Protein AF-A0A452ZWG9-F1 (afdb_monomer_lite)

Structure (mmCIF, N/CA/C/O backbone):
data_AF-A0A452ZWG9-F1
#
_entry.id   AF-A0A452ZWG9-F1
#
loop_
_atom_site.group_PDB
_atom_site.id
_atom_site.type_symbol
_atom_site.label_atom_id
_atom_site.label_alt_id
_atom_site.label_comp_id
_atom_site.label_asym_id
_atom_site.label_entity_id
_atom_site.label_seq_id
_atom_site.pdbx_PDB_ins_code
_atom_site.Cartn_x
_atom_site.Cartn_y
_atom_site.Cartn_z
_atom_site.occupancy
_atom_site.B_iso_or_equiv
_atom_site.auth_seq_id
_atom_site.auth_comp_id
_atom_site.auth_asym_id
_atom_site.auth_atom_id
_atom_site.pdbx_PDB_model_num
ATOM 1 N N . MET A 1 1 ? 16.551 -5.950 -3.644 1.00 34.94 1 MET A N 1
ATOM 2 C CA . MET A 1 1 ? 16.382 -6.730 -2.391 1.00 34.94 1 MET A CA 1
ATOM 3 C C . MET A 1 1 ? 15.658 -5.792 -1.455 1.00 34.94 1 MET A C 1
ATOM 5 O O . MET A 1 1 ? 16.242 -4.770 -1.138 1.00 34.94 1 MET A O 1
ATOM 9 N N . ILE A 1 2 ? 14.392 -6.045 -1.103 1.00 34.91 2 ILE A N 1
ATOM 10 C CA . ILE A 1 2 ? 13.659 -5.132 -0.213 1.00 34.91 2 ILE A CA 1
ATOM 11 C C . ILE A 1 2 ? 14.413 -5.120 1.115 1.00 34.91 2 ILE A C 1
ATOM 13 O O . ILE A 1 2 ? 14.412 -6.110 1.845 1.00 34.91 2 ILE A O 1
ATOM 17 N N . LYS A 1 3 ? 15.115 -4.022 1.397 1.00 31.78 3 LYS A N 1
ATOM 18 C CA . LYS A 1 3 ? 15.753 -3.796 2.686 1.00 31.78 3 LYS A CA 1
ATOM 19 C C . LYS A 1 3 ? 14.637 -3.403 3.641 1.00 31.78 3 LYS A C 1
ATOM 21 O O . LYS A 1 3 ? 14.376 -2.227 3.864 1.00 31.78 3 LYS A O 1
ATOM 26 N N . ILE A 1 4 ? 13.923 -4.412 4.132 1.00 43.59 4 ILE A N 1
ATOM 27 C CA . ILE A 1 4 ? 13.034 -4.255 5.275 1.00 43.59 4 ILE A CA 1
ATOM 28 C C . ILE A 1 4 ? 13.972 -3.794 6.385 1.00 43.59 4 ILE A C 1
ATOM 30 O O . ILE A 1 4 ? 14.859 -4.550 6.784 1.00 43.59 4 ILE A O 1
ATOM 34 N N . GLY A 1 5 ? 13.900 -2.517 6.768 1.00 39.25 5 GLY A N 1
ATOM 35 C CA . GLY A 1 5 ? 14.676 -2.028 7.899 1.00 39.25 5 GLY A CA 1
ATOM 36 C C . GLY A 1 5 ? 14.436 -2.990 9.054 1.00 39.25 5 GLY A C 1
ATOM 37 O O . GLY A 1 5 ? 13.284 -3.329 9.323 1.00 39.25 5 GLY A O 1
ATOM 38 N N . CYS A 1 6 ? 15.507 -3.506 9.660 1.00 41.12 6 CYS A N 1
ATOM 39 C CA . CYS A 1 6 ? 15.381 -4.283 10.882 1.00 41.12 6 CYS A CA 1
ATOM 40 C C . CYS A 1 6 ? 14.612 -3.409 11.869 1.00 41.12 6 CYS A C 1
ATOM 42 O O . CYS A 1 6 ? 15.159 -2.421 12.356 1.00 41.12 6 CYS A O 1
ATOM 44 N N . TYR A 1 7 ? 13.348 -3.736 12.128 1.00 50.78 7 TYR A N 1
ATOM 45 C CA . TYR A 1 7 ? 12.675 -3.197 13.294 1.00 50.78 7 TYR A CA 1
ATOM 46 C C . TYR A 1 7 ? 13.472 -3.714 14.497 1.00 50.78 7 TYR A C 1
ATOM 48 O O . TYR A 1 7 ? 13.641 -4.934 14.612 1.00 50.78 7 TYR A O 1
ATOM 56 N N . PRO A 1 8 ? 14.054 -2.831 15.326 1.00 43.19 8 PRO A N 1
ATOM 57 C CA . PRO A 1 8 ? 14.779 -3.271 16.507 1.00 43.19 8 PRO A CA 1
ATOM 58 C C . PRO A 1 8 ? 13.840 -4.096 17.394 1.00 43.19 8 PRO A C 1
ATOM 60 O O . PRO A 1 8 ? 12.624 -3.880 17.398 1.00 43.19 8 PRO A O 1
ATOM 63 N N . SER A 1 9 ? 14.401 -5.084 18.100 1.00 50.69 9 SER A N 1
ATOM 64 C CA . SER A 1 9 ? 13.625 -5.889 19.043 1.00 50.69 9 SER A CA 1
ATOM 65 C C . SER A 1 9 ? 12.918 -4.974 20.045 1.00 50.69 9 SER A C 1
ATOM 67 O O . SER A 1 9 ? 13.429 -3.906 20.386 1.00 50.69 9 SER A O 1
ATOM 69 N N . SER A 1 10 ? 11.747 -5.414 20.513 1.00 55.28 10 SER A N 1
ATOM 70 C CA . SER A 1 10 ? 10.821 -4.689 21.402 1.00 55.28 10 SER A CA 1
ATOM 71 C C . SER A 1 10 ? 11.436 -4.099 22.674 1.00 55.28 10 SER A C 1
ATOM 73 O O . SER A 1 10 ? 10.775 -3.330 23.365 1.00 55.28 10 SER A O 1
ATOM 75 N N . ASP A 1 11 ? 12.680 -4.457 22.978 1.00 55.94 11 ASP A N 1
ATOM 76 C CA . ASP A 1 11 ? 13.360 -4.160 24.232 1.00 55.94 11 ASP A CA 1
ATOM 77 C C . ASP A 1 11 ? 14.252 -2.912 24.147 1.00 55.94 11 ASP A C 1
ATOM 79 O O . ASP A 1 11 ? 14.764 -2.456 25.165 1.00 55.94 11 ASP A O 1
ATOM 83 N N . ASN A 1 12 ? 14.400 -2.309 22.961 1.00 51.03 12 ASN A N 1
ATOM 84 C CA . ASN A 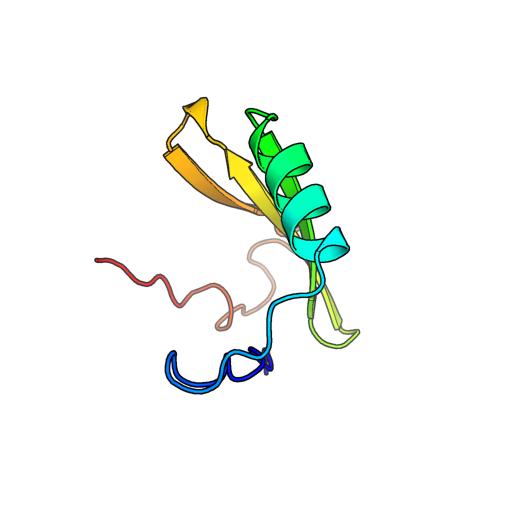1 12 ? 14.945 -0.962 22.811 1.00 51.03 12 ASN A CA 1
ATOM 85 C C . ASN A 1 12 ? 13.838 -0.051 22.294 1.00 51.03 12 ASN A C 1
ATOM 87 O O . ASN A 1 12 ? 13.490 -0.079 21.114 1.00 51.03 12 ASN A O 1
ATOM 91 N N . THR A 1 13 ? 13.265 0.758 23.181 1.00 53.44 13 THR A N 1
ATOM 92 C CA . THR A 1 13 ? 12.304 1.800 22.821 1.00 53.44 13 THR A CA 1
ATOM 93 C C . THR A 1 13 ? 13.003 2.915 22.039 1.00 53.44 13 THR A C 1
ATOM 95 O O . THR A 1 13 ? 13.194 4.016 22.553 1.00 53.44 13 THR A O 1
ATOM 98 N N . ASP A 1 14 ? 13.337 2.656 20.776 1.00 57.41 14 ASP A N 1
ATOM 99 C CA . ASP A 1 14 ? 13.371 3.691 19.749 1.00 57.41 14 ASP A CA 1
ATOM 100 C C . ASP A 1 14 ? 11.917 4.094 19.528 1.00 57.41 14 ASP A C 1
ATOM 102 O O . ASP A 1 14 ? 11.205 3.555 18.675 1.00 57.41 14 ASP A O 1
ATOM 106 N N . ALA A 1 15 ? 11.431 4.979 20.401 1.00 66.44 15 ALA A N 1
ATOM 107 C CA . ALA A 1 15 ? 10.095 5.529 20.305 1.00 66.44 15 ALA A CA 1
ATOM 108 C C . ALA A 1 15 ? 9.945 6.107 18.898 1.00 66.44 15 ALA A C 1
ATOM 110 O O . ALA A 1 15 ? 10.547 7.129 18.564 1.00 66.44 15 ALA A O 1
ATOM 111 N N . THR A 1 16 ? 9.177 5.403 18.062 1.00 70.56 16 THR A N 1
ATOM 112 C CA . THR A 1 16 ? 8.842 5.843 16.711 1.00 70.56 16 THR A CA 1
ATOM 113 C C . THR A 1 16 ? 8.457 7.318 16.799 1.00 70.56 16 THR A C 1
ATOM 115 O O . THR A 1 16 ? 7.587 7.642 17.618 1.00 70.56 16 THR A O 1
ATOM 118 N N . PRO A 1 17 ? 9.108 8.220 16.035 1.00 85.00 17 PRO A N 1
ATOM 119 C CA . PRO A 1 17 ? 8.862 9.644 16.175 1.00 85.00 17 PRO A CA 1
ATOM 120 C C . PRO A 1 17 ? 7.362 9.920 16.123 1.00 85.00 17 PRO A C 1
ATOM 122 O O . PRO A 1 17 ? 6.670 9.385 15.257 1.00 85.00 17 PRO A O 1
ATOM 125 N N . ALA A 1 18 ? 6.849 10.738 17.043 1.00 84.69 18 ALA A N 1
ATOM 126 C CA . ALA A 1 18 ? 5.405 10.929 17.208 1.00 84.69 18 ALA A CA 1
ATOM 127 C C . ALA A 1 18 ? 4.693 11.306 15.894 1.00 84.69 18 ALA A C 1
ATOM 129 O O . ALA A 1 18 ? 3.555 10.903 15.662 1.00 84.69 18 ALA A O 1
ATOM 130 N N . TRP A 1 19 ? 5.385 12.015 14.997 1.00 87.88 19 TRP A N 1
ATOM 131 C CA . TRP A 1 19 ? 4.868 12.368 13.677 1.00 87.88 19 TRP A CA 1
ATOM 132 C C . TRP A 1 19 ? 4.595 11.147 12.783 1.00 87.88 19 TRP A C 1
ATOM 134 O O . TRP A 1 19 ? 3.608 11.153 12.054 1.00 87.88 19 TRP A O 1
ATOM 144 N N . VAL A 1 20 ? 5.411 10.089 12.861 1.00 85.81 20 VAL A N 1
ATOM 145 C CA . VAL A 1 20 ? 5.211 8.843 12.099 1.00 85.81 20 VAL A CA 1
ATOM 146 C C . VAL A 1 20 ? 3.945 8.151 12.583 1.00 85.81 20 VAL A C 1
ATOM 148 O O . VAL A 1 20 ? 3.110 7.754 11.774 1.00 85.81 20 VAL A O 1
ATOM 151 N N . LEU A 1 21 ? 3.773 8.051 13.904 1.00 85.38 21 LEU A N 1
ATOM 152 C CA . LEU A 1 21 ? 2.587 7.438 14.494 1.00 85.38 21 LEU A CA 1
ATOM 153 C C . LEU A 1 21 ? 1.321 8.234 14.158 1.00 85.38 21 LEU A C 1
ATOM 155 O O . LEU A 1 21 ? 0.311 7.642 13.787 1.00 85.38 21 LEU A O 1
ATOM 159 N N . ASN A 1 22 ? 1.374 9.563 14.257 1.00 90.00 22 ASN A N 1
ATOM 160 C CA . ASN A 1 22 ? 0.241 10.423 13.915 1.00 90.00 22 ASN A CA 1
ATOM 161 C C . ASN A 1 22 ? -0.130 10.283 12.436 1.00 90.00 22 ASN A C 1
ATOM 163 O O . ASN A 1 22 ? -1.301 10.098 12.118 1.00 90.00 22 ASN A O 1
ATOM 167 N N . ARG A 1 23 ? 0.865 10.255 11.543 1.00 87.25 23 ARG A N 1
ATOM 168 C CA . ARG A 1 23 ? 0.627 10.058 10.113 1.00 87.25 23 ARG A CA 1
ATOM 169 C C . ARG A 1 23 ? 0.037 8.681 9.806 1.00 87.25 23 ARG A C 1
ATOM 171 O O . ARG A 1 23 ? -0.869 8.574 8.986 1.00 87.25 23 ARG A O 1
ATOM 178 N N . ALA A 1 24 ? 0.518 7.632 10.474 1.00 83.69 24 ALA A N 1
ATOM 179 C CA . ALA A 1 24 ? -0.034 6.288 10.334 1.00 83.69 24 ALA A CA 1
ATOM 180 C C . ALA A 1 24 ? -1.497 6.225 10.799 1.00 83.69 24 ALA A C 1
ATOM 182 O O . ALA A 1 24 ? -2.326 5.652 10.099 1.00 83.69 24 ALA A O 1
ATOM 183 N N . LYS A 1 25 ? -1.829 6.856 11.933 1.00 86.12 25 LYS A N 1
ATOM 184 C CA . LYS A 1 25 ? -3.212 6.954 12.424 1.00 86.12 25 LYS A CA 1
ATOM 185 C C . LYS A 1 25 ? -4.120 7.658 11.420 1.00 86.12 25 LYS A C 1
ATOM 187 O O . LYS A 1 25 ? -5.151 7.102 11.072 1.00 86.12 25 LYS A O 1
ATOM 192 N N . GLU A 1 26 ? -3.707 8.809 10.890 1.00 89.25 26 GLU A N 1
ATOM 193 C CA . GLU A 1 26 ? -4.469 9.531 9.858 1.00 89.25 26 GLU A CA 1
ATOM 194 C C . GLU A 1 26 ? -4.758 8.668 8.624 1.00 89.25 26 GLU A C 1
ATOM 196 O O . GLU A 1 26 ? -5.849 8.732 8.060 1.00 89.25 26 GLU A O 1
ATOM 201 N N . TYR A 1 27 ? -3.801 7.843 8.191 1.00 84.38 27 TYR A N 1
ATOM 202 C CA . TYR A 1 27 ? -4.046 6.917 7.089 1.00 84.38 27 TYR A CA 1
ATOM 203 C C . TYR A 1 27 ? -5.063 5.838 7.461 1.00 84.38 27 TYR A C 1
ATOM 205 O O . TYR A 1 27 ? -5.936 5.548 6.650 1.00 84.38 27 TYR A O 1
ATOM 213 N N . MET A 1 28 ? -4.992 5.294 8.677 1.00 83.69 28 MET A N 1
ATOM 214 C CA . MET A 1 28 ? -5.907 4.251 9.159 1.00 83.69 28 MET A CA 1
ATOM 215 C C . MET A 1 28 ? -7.351 4.730 9.365 1.00 83.69 28 MET A C 1
ATOM 217 O O . MET A 1 28 ? -8.251 3.899 9.386 1.00 83.69 28 MET A O 1
ATOM 221 N N . GLU A 1 29 ? -7.596 6.042 9.441 1.00 89.94 29 GLU A N 1
ATOM 222 C CA . GLU A 1 29 ? -8.955 6.609 9.387 1.00 89.94 29 GLU A CA 1
ATOM 223 C C . GLU A 1 29 ? -9.613 6.443 8.002 1.00 89.94 29 GLU A C 1
ATOM 225 O O . GLU A 1 29 ? -10.814 6.660 7.845 1.00 89.94 29 GLU A O 1
ATOM 230 N N . ASN A 1 30 ? -8.844 6.069 6.973 1.00 90.94 30 ASN A N 1
ATOM 231 C CA . ASN A 1 30 ? -9.359 5.845 5.630 1.00 90.94 30 ASN A CA 1
ATOM 232 C C . ASN A 1 30 ? -9.591 4.357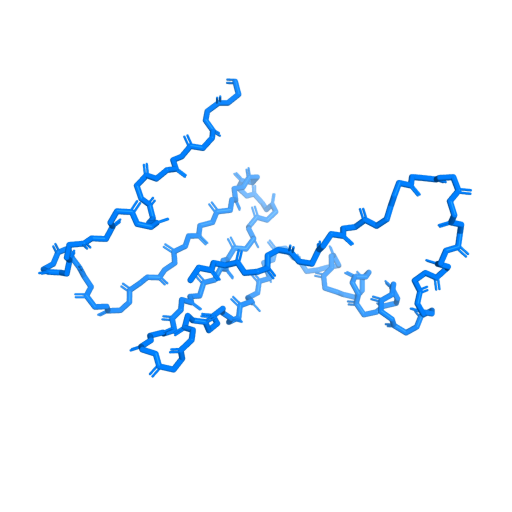 5.368 1.00 90.94 30 ASN A C 1
ATOM 234 O O . ASN A 1 30 ? -8.720 3.512 5.556 1.00 90.94 30 ASN A O 1
ATOM 238 N N . ASP A 1 31 ? -10.743 4.054 4.778 1.00 92.06 31 ASP A N 1
ATOM 239 C CA . ASP A 1 31 ? -11.112 2.702 4.356 1.00 92.06 31 ASP A CA 1
ATOM 240 C C . ASP A 1 31 ? -10.205 2.114 3.259 1.00 92.06 31 ASP A C 1
ATOM 242 O O . ASP A 1 31 ? -10.239 0.913 2.971 1.00 92.06 31 ASP A O 1
ATOM 246 N N . THR A 1 32 ? -9.445 2.961 2.564 1.00 92.56 32 THR A N 1
ATOM 247 C CA . THR A 1 32 ? -8.505 2.553 1.520 1.00 92.56 32 THR A CA 1
ATOM 248 C C . THR A 1 32 ? -7.263 3.432 1.561 1.00 92.56 32 THR A C 1
ATOM 250 O O . THR A 1 32 ? -7.365 4.652 1.455 1.00 92.56 32 THR A O 1
ATOM 253 N N . ILE A 1 33 ? -6.093 2.808 1.687 1.00 93.56 33 ILE A N 1
ATOM 254 C CA . ILE A 1 33 ? -4.796 3.489 1.756 1.00 93.56 33 ILE A CA 1
ATOM 255 C C . ILE A 1 33 ? -3.952 3.077 0.552 1.00 93.56 33 ILE A C 1
ATOM 257 O O . ILE A 1 33 ? -3.846 1.891 0.238 1.00 93.56 33 ILE A O 1
ATOM 261 N N . PHE A 1 34 ? -3.327 4.063 -0.089 1.00 92.62 34 PHE A N 1
ATOM 262 C CA . PHE A 1 34 ? -2.460 3.896 -1.251 1.00 92.62 34 PHE A CA 1
ATOM 263 C C . PHE A 1 34 ? -1.009 4.182 -0.865 1.00 92.62 34 PHE A C 1
ATOM 265 O O . PHE A 1 34 ? -0.681 5.302 -0.472 1.00 92.62 34 PHE A O 1
ATOM 272 N N . ILE A 1 35 ? -0.140 3.178 -0.980 1.00 91.62 35 ILE A N 1
ATOM 273 C CA . ILE A 1 35 ? 1.283 3.281 -0.645 1.00 91.62 35 ILE A CA 1
ATOM 274 C C . ILE A 1 35 ? 2.100 2.971 -1.905 1.00 91.62 35 ILE A C 1
ATOM 276 O O . ILE A 1 35 ? 2.139 1.812 -2.331 1.00 91.62 35 ILE A O 1
ATOM 280 N N . PRO A 1 36 ? 2.754 3.971 -2.520 1.00 91.00 36 PRO A N 1
ATOM 281 C CA . PRO A 1 36 ? 3.685 3.713 -3.606 1.00 91.00 36 PRO A CA 1
ATOM 282 C C . PRO A 1 36 ? 4.945 3.045 -3.040 1.00 91.00 36 PRO A C 1
ATOM 284 O O . PRO A 1 36 ? 5.559 3.548 -2.099 1.00 91.00 36 PRO A O 1
ATOM 287 N N . ILE A 1 37 ? 5.328 1.904 -3.605 1.00 88.94 37 ILE A N 1
ATOM 288 C CA . ILE A 1 37 ? 6.520 1.148 -3.211 1.00 88.94 37 ILE A CA 1
ATOM 289 C C . ILE A 1 37 ? 7.502 1.191 -4.374 1.00 88.94 37 ILE A C 1
ATOM 291 O O . ILE A 1 37 ? 7.200 0.698 -5.457 1.00 88.94 37 ILE A O 1
ATOM 295 N N . ASN A 1 38 ? 8.680 1.760 -4.138 1.00 86.19 38 ASN A N 1
ATOM 296 C CA . ASN A 1 38 ? 9.761 1.759 -5.115 1.00 86.19 38 ASN A CA 1
ATOM 297 C C . ASN A 1 38 ? 10.610 0.493 -4.955 1.00 86.19 38 ASN A C 1
ATOM 299 O O . ASN A 1 38 ? 11.110 0.218 -3.864 1.00 86.19 38 ASN A O 1
ATOM 303 N N . MET A 1 39 ? 10.799 -0.255 -6.037 1.00 79.62 39 MET A N 1
ATOM 304 C CA . MET A 1 39 ? 11.859 -1.250 -6.142 1.00 79.62 39 MET A CA 1
ATOM 305 C C . MET A 1 39 ? 13.077 -0.587 -6.772 1.00 79.62 39 MET A C 1
ATOM 307 O O . MET A 1 39 ? 13.059 -0.364 -7.977 1.00 79.62 39 MET A O 1
ATOM 311 N N . ASP A 1 40 ? 14.098 -0.309 -5.951 1.00 77.31 40 ASP A N 1
ATOM 312 C CA . ASP A 1 40 ? 15.453 0.164 -6.296 1.00 77.31 40 ASP A CA 1
ATOM 313 C C . ASP A 1 40 ? 15.613 0.686 -7.742 1.00 77.31 40 ASP A C 1
ATOM 315 O O . ASP A 1 40 ? 16.326 0.093 -8.544 1.00 77.31 40 ASP A O 1
ATOM 319 N N . GLU A 1 41 ? 14.910 1.776 -8.074 1.00 68.12 4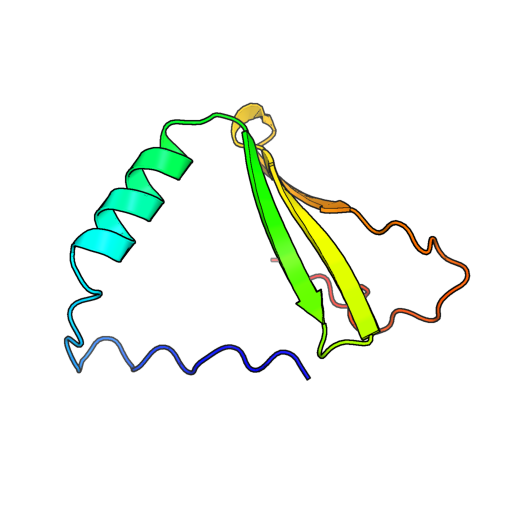1 GLU A N 1
ATOM 320 C CA . GLU A 1 41 ? 14.948 2.495 -9.366 1.00 68.12 41 GLU A CA 1
ATOM 321 C C . GLU A 1 41 ? 14.565 1.701 -10.630 1.00 68.12 41 GLU A C 1
ATOM 323 O O . GLU A 1 41 ? 14.680 2.210 -11.744 1.00 68.12 41 GLU A O 1
ATOM 328 N N . VAL A 1 42 ? 14.057 0.478 -10.488 1.00 79.81 42 VAL A N 1
ATOM 329 C CA . VAL A 1 42 ? 13.642 -0.367 -11.615 1.00 79.81 42 VAL A CA 1
ATOM 330 C C . VAL A 1 42 ? 12.145 -0.247 -11.872 1.00 79.81 42 VAL A C 1
ATOM 332 O O . VAL A 1 42 ? 11.726 -0.217 -13.029 1.00 79.81 42 VAL A O 1
ATOM 335 N N . HIS A 1 43 ? 11.325 -0.210 -10.814 1.00 84.94 43 HIS A N 1
ATOM 336 C CA . HIS A 1 43 ? 9.870 -0.262 -10.963 1.00 84.94 43 HIS A CA 1
ATOM 337 C C . HIS A 1 43 ? 9.101 0.197 -9.717 1.00 84.94 43 HIS A C 1
ATOM 339 O O . HIS A 1 43 ? 9.564 0.033 -8.590 1.00 84.94 43 HIS A O 1
ATOM 345 N N . TRP A 1 44 ? 7.892 0.722 -9.920 1.00 89.19 44 TRP A N 1
ATOM 346 C CA . TRP A 1 44 ? 6.976 1.131 -8.857 1.00 89.19 44 TRP A CA 1
ATOM 347 C C . TRP A 1 44 ? 5.788 0.175 -8.737 1.00 89.19 44 TRP A C 1
ATOM 349 O O . TRP A 1 44 ? 5.091 -0.093 -9.714 1.00 89.19 44 TRP A O 1
ATOM 359 N N . TYR A 1 45 ? 5.498 -0.252 -7.510 1.00 89.19 45 TYR A N 1
ATOM 360 C CA . TYR A 1 45 ? 4.229 -0.883 -7.149 1.00 89.19 45 TYR A CA 1
ATOM 361 C C . TYR A 1 45 ? 3.314 0.102 -6.458 1.00 89.19 45 TYR A C 1
ATOM 363 O O . TYR A 1 45 ? 3.755 1.061 -5.821 1.00 89.19 45 TYR A O 1
ATOM 371 N N . LEU A 1 46 ? 2.028 -0.212 -6.497 1.00 91.94 46 LEU A N 1
ATOM 372 C CA . LEU A 1 46 ? 1.049 0.426 -5.643 1.00 91.94 46 LEU A CA 1
ATOM 373 C C . LEU A 1 46 ? 0.468 -0.614 -4.688 1.00 91.94 46 LEU A C 1
ATOM 375 O O . LEU A 1 46 ? -0.297 -1.486 -5.095 1.00 91.94 46 LEU A O 1
ATOM 379 N N . CYS A 1 47 ? 0.843 -0.523 -3.414 1.00 91.88 47 CYS A N 1
ATOM 380 C CA . CYS A 1 47 ? 0.197 -1.284 -2.357 1.00 91.88 47 CYS A CA 1
ATOM 381 C C . CYS A 1 47 ? -1.112 -0.587 -1.978 1.00 91.88 47 CYS A C 1
ATOM 383 O O . CYS A 1 47 ? -1.138 0.615 -1.708 1.00 91.88 47 CYS A O 1
ATOM 385 N N . VAL A 1 48 ? -2.199 -1.350 -1.986 1.00 92.75 48 VAL A N 1
ATOM 386 C CA . VAL A 1 48 ? -3.540 -0.898 -1.635 1.00 92.75 48 VAL A CA 1
ATOM 387 C C . VAL A 1 48 ? -3.993 -1.682 -0.416 1.00 92.75 48 VAL A C 1
ATOM 389 O O . VAL A 1 48 ? -4.236 -2.885 -0.505 1.00 92.75 48 VAL A O 1
ATOM 392 N N . ILE A 1 49 ? -4.129 -1.004 0.718 1.00 92.44 49 ILE A N 1
ATOM 393 C CA . ILE A 1 49 ? -4.759 -1.574 1.911 1.00 92.44 49 ILE A CA 1
ATOM 394 C C . ILE A 1 49 ? -6.242 -1.242 1.816 1.00 92.44 49 ILE A C 1
ATOM 396 O O . ILE A 1 49 ? -6.604 -0.069 1.839 1.0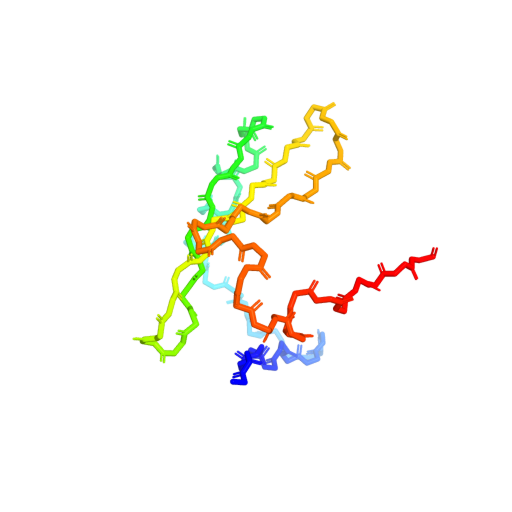0 92.44 49 ILE A O 1
ATOM 400 N N . ASN A 1 50 ? -7.097 -2.253 1.685 1.00 92.25 50 ASN A N 1
ATOM 401 C CA . ASN A 1 50 ? -8.545 -2.095 1.627 1.00 92.25 50 ASN A CA 1
ATOM 402 C C . ASN A 1 50 ? -9.167 -2.644 2.913 1.00 92.25 50 ASN A C 1
ATOM 404 O O . ASN A 1 50 ? -9.382 -3.851 3.044 1.00 92.25 50 ASN A O 1
ATOM 408 N N . ALA A 1 51 ? -9.474 -1.749 3.854 1.00 88.81 51 ALA A N 1
ATOM 409 C CA . ALA A 1 51 ? -10.024 -2.121 5.152 1.00 88.81 51 ALA A CA 1
ATOM 410 C C . ALA A 1 51 ? -11.426 -2.735 5.022 1.00 88.81 51 ALA A C 1
ATOM 412 O O . ALA A 1 51 ? -11.717 -3.729 5.680 1.00 88.81 51 ALA A O 1
ATOM 413 N N . ARG A 1 52 ? -12.270 -2.233 4.103 1.00 89.69 52 ARG A N 1
ATOM 414 C CA . ARG A 1 52 ? -13.621 -2.792 3.887 1.00 89.69 52 ARG A CA 1
ATOM 415 C C . ARG A 1 52 ? -13.587 -4.251 3.435 1.00 89.69 52 ARG A C 1
ATOM 417 O O . ARG A 1 52 ? -14.478 -5.020 3.776 1.00 89.69 52 ARG A O 1
ATOM 424 N N . LYS A 1 53 ? -12.591 -4.613 2.623 1.00 91.44 53 LYS A N 1
ATOM 425 C CA . LYS A 1 53 ? -12.402 -5.974 2.102 1.00 91.44 53 LYS A CA 1
ATOM 426 C C . LYS A 1 53 ? -11.435 -6.809 2.939 1.00 91.44 53 LYS A C 1
ATOM 428 O O . LYS A 1 53 ? -11.214 -7.965 2.592 1.00 91.44 53 LYS A O 1
ATOM 433 N N . LEU A 1 54 ? -10.862 -6.230 3.998 1.00 89.06 54 LEU A N 1
ATOM 434 C CA . LEU A 1 54 ? -9.840 -6.848 4.845 1.00 89.06 54 LEU A CA 1
ATOM 435 C C . LEU A 1 54 ? -8.691 -7.453 4.025 1.00 89.06 54 LEU A C 1
ATOM 437 O O . LEU A 1 54 ? -8.211 -8.546 4.317 1.00 89.06 54 LEU A O 1
ATOM 441 N N . CYS A 1 55 ? -8.272 -6.761 2.963 1.00 88.88 55 CYS A N 1
ATOM 442 C CA . CYS A 1 55 ? -7.246 -7.264 2.063 1.00 88.88 55 CYS A CA 1
ATOM 443 C C . CYS A 1 55 ? -6.177 -6.220 1.763 1.00 88.88 55 CYS A C 1
ATOM 445 O O . CYS A 1 55 ? -6.426 -5.013 1.744 1.00 88.88 55 CYS A O 1
ATOM 447 N N . VAL A 1 56 ? -4.973 -6.719 1.498 1.00 89.75 56 VAL A N 1
ATOM 448 C CA . VAL A 1 56 ? -3.875 -5.941 0.937 1.00 89.75 56 VAL A CA 1
ATOM 449 C C . VAL A 1 56 ? -3.657 -6.435 -0.483 1.00 89.75 56 VAL A C 1
ATOM 451 O O . VAL A 1 56 ? -3.528 -7.634 -0.721 1.00 89.75 56 VAL A O 1
ATOM 454 N N . GLN A 1 57 ? -3.657 -5.509 -1.431 1.00 90.88 57 GLN A N 1
ATOM 455 C CA . GLN A 1 57 ? -3.455 -5.787 -2.844 1.00 90.88 57 GLN A CA 1
ATOM 456 C C . GLN A 1 57 ? -2.183 -5.088 -3.307 1.00 90.88 57 GLN A C 1
ATOM 458 O O . GLN A 1 57 ? -1.871 -3.991 -2.850 1.00 90.88 57 GLN A O 1
ATOM 463 N N . VAL A 1 58 ? -1.470 -5.698 -4.246 1.00 87.44 58 VAL A N 1
ATOM 464 C CA . VAL A 1 58 ? -0.341 -5.061 -4.924 1.00 87.44 58 VAL A CA 1
ATOM 465 C C . VAL A 1 58 ? -0.717 -4.902 -6.386 1.00 87.44 58 VAL A C 1
ATOM 467 O O . VAL A 1 58 ? -0.982 -5.888 -7.071 1.00 87.44 58 VAL A O 1
ATOM 470 N N . LEU A 1 59 ? -0.790 -3.656 -6.847 1.00 89.31 59 LEU A N 1
ATOM 471 C CA . LEU A 1 59 ? -1.018 -3.331 -8.246 1.00 89.31 59 LEU A CA 1
ATOM 472 C C . LEU A 1 59 ? 0.324 -3.108 -8.937 1.00 89.31 59 LEU A C 1
ATOM 474 O O . LEU A 1 59 ? 1.198 -2.398 -8.431 1.00 89.31 59 LEU A O 1
ATOM 478 N N . ASP A 1 60 ? 0.450 -3.722 -10.106 1.00 86.69 60 ASP A N 1
ATOM 479 C CA . ASP A 1 60 ? 1.657 -3.751 -10.916 1.00 86.69 60 ASP A CA 1
ATOM 480 C C . ASP A 1 60 ? 1.309 -3.378 -12.360 1.00 86.69 60 ASP A C 1
ATOM 482 O O . ASP A 1 60 ? 0.498 -4.044 -13.005 1.00 86.69 60 ASP A O 1
ATOM 486 N N . SER A 1 61 ? 1.909 -2.300 -12.866 1.00 86.94 61 SER A N 1
ATOM 487 C CA . SER A 1 61 ? 1.636 -1.782 -14.209 1.00 86.94 61 SER A CA 1
ATOM 488 C C . SER A 1 61 ? 2.396 -2.496 -15.330 1.00 86.94 61 SER A C 1
ATOM 490 O O . SER A 1 61 ? 2.014 -2.342 -16.488 1.00 86.94 61 SER A O 1
ATOM 492 N N . LEU A 1 62 ? 3.436 -3.285 -15.032 1.00 84.38 62 LEU A N 1
ATOM 493 C CA . LEU A 1 62 ? 4.229 -3.983 -16.058 1.00 84.38 62 LEU A CA 1
ATOM 494 C C . LEU A 1 62 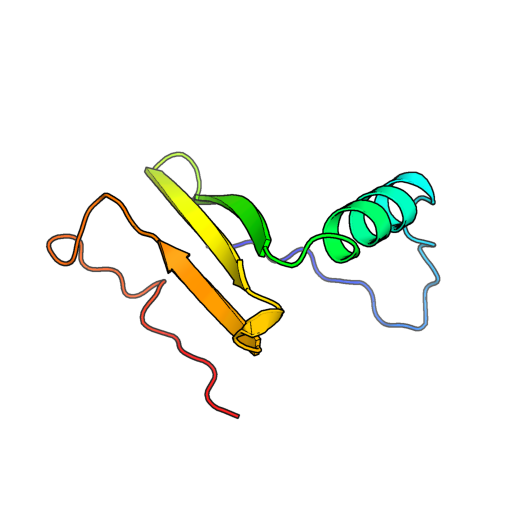? 3.639 -5.337 -16.473 1.00 84.38 62 LEU A C 1
ATOM 496 O O . LEU A 1 62 ? 4.120 -5.952 -17.427 1.00 84.38 62 LEU A O 1
ATOM 500 N N . GLY A 1 63 ? 2.588 -5.788 -15.786 1.00 71.00 63 GLY A N 1
ATOM 501 C CA . GLY A 1 63 ? 1.870 -7.013 -16.115 1.00 71.00 63 GLY A CA 1
ATOM 502 C C . GLY A 1 63 ? 2.705 -8.300 -15.973 1.00 71.00 63 GLY A C 1
ATOM 503 O O . GLY A 1 63 ? 3.861 -8.283 -15.548 1.00 71.00 63 GLY A O 1
ATOM 504 N N . PRO A 1 64 ? 2.128 -9.458 -16.337 1.00 67.00 64 PRO A N 1
ATOM 505 C CA . PRO A 1 64 ? 2.748 -10.773 -16.144 1.00 67.00 64 PRO A CA 1
ATOM 506 C C . PRO A 1 64 ? 3.935 -11.060 -17.081 1.00 67.00 64 PRO A C 1
ATOM 508 O O . PRO A 1 64 ? 4.585 -12.092 -16.943 1.00 67.00 64 PRO A O 1
ATOM 511 N N . SER A 1 65 ? 4.225 -10.178 -18.043 1.00 66.12 65 SER A N 1
ATOM 512 C CA . SER A 1 65 ? 5.345 -10.319 -18.985 1.00 66.12 65 SER A CA 1
ATOM 513 C C . SER A 1 65 ? 6.719 -10.163 -18.336 1.00 66.12 65 SER A C 1
ATOM 515 O O . SER A 1 65 ? 7.718 -10.590 -18.912 1.00 66.12 65 SER A O 1
ATOM 517 N N . MET A 1 66 ? 6.786 -9.572 -17.143 1.00 67.75 66 MET A N 1
ATOM 518 C CA . MET A 1 66 ? 8.015 -9.503 -16.361 1.00 67.75 66 MET A CA 1
ATOM 519 C C . MET A 1 66 ? 8.092 -10.728 -15.438 1.00 67.75 66 MET A C 1
ATOM 521 O O . MET A 1 66 ? 7.107 -11.126 -14.824 1.00 67.75 66 MET A O 1
ATOM 525 N N . ASN A 1 67 ? 9.258 -11.366 -15.332 1.00 65.56 67 ASN A N 1
ATOM 526 C CA . ASN A 1 67 ? 9.443 -12.534 -14.465 1.00 65.56 67 ASN A CA 1
ATOM 527 C C . ASN A 1 67 ? 9.575 -12.073 -12.998 1.00 65.56 67 ASN A C 1
ATOM 529 O O . ASN A 1 67 ? 10.665 -11.714 -12.554 1.00 65.56 67 ASN A O 1
ATOM 533 N N . ARG A 1 68 ? 8.455 -12.012 -12.263 1.00 69.12 68 ARG A N 1
ATOM 534 C CA . ARG A 1 68 ? 8.334 -11.320 -10.963 1.00 69.12 68 ARG A CA 1
ATOM 535 C C . ARG A 1 68 ? 8.342 -12.250 -9.755 1.00 69.12 68 ARG A C 1
ATOM 537 O O . ARG A 1 68 ? 7.394 -12.293 -8.970 1.00 69.12 68 ARG A O 1
ATOM 544 N N . LYS A 1 69 ? 9.458 -12.973 -9.596 1.00 68.75 69 LYS A N 1
ATOM 545 C CA . LYS A 1 69 ? 9.726 -13.841 -8.428 1.00 68.75 69 LYS A CA 1
ATOM 546 C C . LYS A 1 69 ? 9.589 -13.107 -7.090 1.00 68.75 69 LYS A C 1
ATOM 548 O O . LYS A 1 69 ? 9.308 -13.725 -6.072 1.00 68.75 69 LYS A O 1
ATOM 553 N N . ASP A 1 70 ? 9.792 -11.794 -7.098 1.00 66.81 70 ASP A N 1
ATOM 554 C CA . ASP A 1 70 ? 9.668 -10.901 -5.951 1.00 66.81 70 ASP A CA 1
ATOM 555 C C . ASP A 1 70 ? 8.221 -10.734 -5.451 1.00 66.81 70 ASP A C 1
ATOM 557 O O . ASP A 1 70 ? 8.030 -10.588 -4.248 1.00 66.81 70 ASP A O 1
ATOM 561 N N . LEU A 1 71 ? 7.213 -10.816 -6.331 1.00 68.19 71 LEU A N 1
ATOM 562 C CA . LEU A 1 71 ? 5.788 -10.765 -5.955 1.00 68.19 71 LEU A CA 1
ATOM 563 C C . LEU A 1 71 ? 5.155 -12.146 -5.760 1.00 68.19 71 LEU A C 1
ATOM 565 O O . LEU A 1 71 ? 4.043 -12.245 -5.250 1.00 68.19 71 LEU A O 1
ATOM 569 N N . THR A 1 72 ? 5.826 -13.223 -6.175 1.00 66.12 72 THR A N 1
ATOM 570 C CA . THR A 1 72 ? 5.259 -14.581 -6.097 1.00 66.12 72 THR A CA 1
ATOM 571 C C . THR A 1 72 ? 5.337 -15.181 -4.690 1.00 66.12 72 THR A C 1
ATOM 573 O O . THR A 1 72 ? 4.654 -16.162 -4.401 1.00 66.12 72 THR A O 1
ATOM 576 N N . ASN A 1 73 ? 6.129 -14.587 -3.792 1.00 59.19 73 ASN A N 1
ATOM 577 C CA . ASN A 1 73 ? 6.199 -14.996 -2.393 1.00 59.19 73 ASN A CA 1
ATOM 578 C C . ASN A 1 73 ? 4.971 -14.478 -1.634 1.00 59.19 73 ASN A C 1
ATOM 580 O O . ASN A 1 73 ? 4.989 -13.398 -1.050 1.00 59.19 73 ASN A O 1
ATO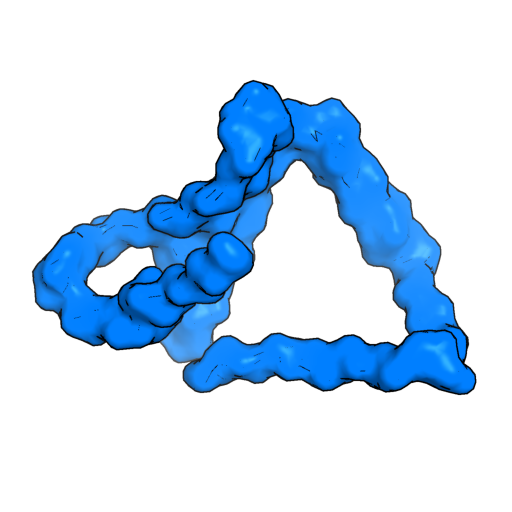M 584 N N . THR A 1 74 ? 3.894 -15.261 -1.643 1.00 54.06 74 THR A N 1
ATOM 585 C CA . THR A 1 74 ? 2.737 -15.018 -0.776 1.00 54.06 74 THR A CA 1
ATOM 586 C C . THR A 1 74 ? 2.981 -15.717 0.560 1.00 54.06 74 THR A C 1
ATOM 588 O O . THR A 1 74 ? 3.186 -16.928 0.588 1.00 54.06 74 THR A O 1
ATOM 591 N N . VAL A 1 75 ? 2.962 -14.978 1.673 1.00 49.44 75 VAL A N 1
ATOM 592 C CA . VAL A 1 75 ? 2.935 -15.581 3.015 1.00 49.44 75 VAL A CA 1
ATOM 593 C C . VAL A 1 75 ? 1.493 -16.005 3.290 1.00 49.44 75 VAL A C 1
ATOM 595 O O . VAL A 1 75 ? 0.668 -15.193 3.696 1.00 49.44 75 VAL A O 1
ATOM 598 N N . SER A 1 76 ? 1.161 -17.261 3.005 1.00 43.66 76 SER A N 1
ATOM 599 C CA . SER A 1 76 ? -0.082 -17.875 3.479 1.00 43.66 76 SER A CA 1
ATOM 600 C C . SER A 1 76 ? 0.084 -18.239 4.956 1.00 43.66 76 SER A C 1
ATOM 602 O O . SER A 1 76 ? 1.021 -18.965 5.292 1.00 43.66 76 SER A O 1
ATOM 604 N N . SER A 1 77 ? -0.781 -17.691 5.815 1.00 39.34 77 SER A N 1
ATOM 605 C CA . SER A 1 77 ? -0.887 -18.058 7.239 1.00 39.34 77 SER A CA 1
ATOM 606 C C . SER A 1 77 ? -1.670 -19.351 7.426 1.00 39.34 77 SER A C 1
ATOM 608 O O . SER A 1 77 ? -2.584 -19.590 6.603 1.00 39.34 77 SER A O 1
#

pLDDT: mean 74.52, std 18.19, range [31.78, 93.56]

Secondary structure (DSSP, 8-state):
------PPPTTS-----HHHHHHHHHHHTSSEEEEEEEETTTEEEEEEEETTTTEEEEEETT-TTS--TTT------

Foldseek 3Di:
DPCPPPPPPPPDPPPDPVVVVVVVVVQVVDQKHWDWDDDPPPAIWIWICHNVVNDIDIDGPVPPPDPCPVVVDDPDD

Sequence (77 aa):
MIKIGCYPSSDNTDATPAWVLNRAKEYMENDTIFIPINMDEVHWYLCVINARKLCVQVLDSLGPSMNRKDLTNTVSS

Radius of gyration: 15.3 Å; chains: 1; bounding box: 30×30×43 Å

Organism: Aegilops tauschii subsp. strangulata (NCBI:txid200361)

InterPro domains:
  IPR003653 Ulp1 protease family, C-terminal catalytic domain [PF02902] (16-65)
  IPR003653 Ulp1 protease family, C-terminal catalytic domain [PS50600] (1-77)
  IPR038765 Papain-like cysteine peptidase superfamily [SSF54001] (12-68)